Protein AF-A0A327KNX9-F1 (afdb_monomer)

Structure (mmCIF, N/CA/C/O backbone):
data_AF-A0A327KNX9-F1
#
_entry.id   AF-A0A327KNX9-F1
#
loop_
_atom_site.group_PDB
_atom_site.id
_atom_site.type_symbol
_atom_site.label_atom_id
_atom_site.label_alt_id
_atom_site.label_comp_id
_atom_site.label_asym_id
_atom_site.label_entity_id
_atom_site.label_seq_id
_atom_site.pdbx_PDB_ins_code
_atom_site.Cartn_x
_atom_site.Cartn_y
_atom_site.Cartn_z
_atom_site.occupancy
_atom_site.B_iso_or_equiv
_atom_site.auth_seq_id
_atom_site.auth_comp_id
_atom_site.auth_asym_id
_atom_site.auth_atom_id
_atom_site.pdbx_PDB_model_num
ATOM 1 N N . MET A 1 1 ? 2.864 9.983 23.773 1.00 54.53 1 MET A N 1
ATOM 2 C CA . MET A 1 1 ? 1.632 9.913 22.952 1.00 54.53 1 MET A CA 1
ATOM 3 C C . MET A 1 1 ? 1.268 8.450 22.754 1.00 54.53 1 MET A C 1
ATOM 5 O O . MET A 1 1 ? 2.089 7.742 22.175 1.00 54.53 1 MET A O 1
ATOM 9 N N . PRO A 1 2 ? 0.115 7.970 23.252 1.00 53.44 2 PRO A N 1
ATOM 10 C CA . PRO A 1 2 ? -0.358 6.636 22.905 1.00 53.44 2 PRO A CA 1
ATOM 11 C C . PRO A 1 2 ? -0.683 6.641 21.408 1.00 53.44 2 PRO A C 1
ATOM 13 O O . PRO A 1 2 ? -1.490 7.445 20.945 1.00 53.44 2 PRO A O 1
ATOM 16 N N . ARG A 1 3 ? 0.020 5.819 20.627 1.00 70.69 3 ARG A N 1
ATOM 17 C CA . ARG A 1 3 ? -0.265 5.662 19.200 1.00 70.69 3 ARG A CA 1
ATOM 18 C C . ARG A 1 3 ? -1.494 4.769 19.095 1.00 70.69 3 ARG A C 1
ATOM 20 O O . ARG A 1 3 ? -1.423 3.607 19.489 1.00 70.69 3 ARG A O 1
ATOM 27 N N . ALA A 1 4 ? -2.616 5.322 18.635 1.00 76.88 4 ALA A N 1
ATOM 28 C CA . ALA A 1 4 ? -3.769 4.509 18.268 1.00 76.88 4 ALA A CA 1
ATOM 29 C C . ALA A 1 4 ? -3.306 3.426 17.284 1.00 76.88 4 ALA A C 1
ATOM 31 O O . ALA A 1 4 ? -2.439 3.688 16.445 1.00 76.88 4 ALA A O 1
ATOM 32 N N . ALA A 1 5 ? -3.841 2.212 17.422 1.00 77.12 5 ALA A N 1
ATOM 33 C CA . ALA A 1 5 ? -3.530 1.147 16.482 1.00 77.12 5 ALA A CA 1
ATOM 34 C C . ALA A 1 5 ? -3.873 1.623 15.066 1.00 77.12 5 ALA A C 1
ATOM 36 O O . ALA A 1 5 ? -4.948 2.184 14.839 1.00 77.12 5 ALA A O 1
ATOM 37 N N . ALA A 1 6 ? -2.949 1.420 14.130 1.00 86.00 6 ALA A N 1
ATOM 38 C CA . ALA A 1 6 ? -3.210 1.729 12.740 1.00 86.00 6 ALA A CA 1
ATOM 39 C C . ALA A 1 6 ? -4.392 0.896 12.237 1.00 86.00 6 ALA A C 1
ATOM 41 O O . ALA A 1 6 ? -4.421 -0.324 12.413 1.00 86.00 6 ALA A O 1
ATOM 42 N N . HIS A 1 7 ? -5.362 1.565 11.623 1.00 90.88 7 HIS A N 1
ATOM 43 C CA . HIS A 1 7 ? -6.552 0.922 11.096 1.00 90.88 7 HIS A CA 1
ATOM 44 C C . HIS A 1 7 ? -6.474 0.899 9.572 1.00 90.88 7 HIS A C 1
ATOM 46 O O . HIS A 1 7 ? -6.517 1.947 8.931 1.00 90.88 7 HIS A O 1
ATOM 52 N N . PHE A 1 8 ? -6.357 -0.297 8.999 1.00 90.75 8 PHE A N 1
ATOM 53 C CA . PHE A 1 8 ? -6.339 -0.498 7.554 1.00 90.75 8 PHE A CA 1
ATOM 54 C C . PHE A 1 8 ? -7.703 -0.994 7.097 1.00 90.75 8 PHE A C 1
ATOM 56 O O . PHE A 1 8 ? -8.249 -1.936 7.673 1.00 90.75 8 PHE A O 1
ATOM 63 N N . THR A 1 9 ? -8.254 -0.385 6.052 1.00 94.25 9 THR A N 1
ATOM 64 C CA . THR A 1 9 ? -9.461 -0.914 5.417 1.00 94.25 9 THR A CA 1
ATOM 65 C C . THR A 1 9 ? -9.097 -1.896 4.307 1.00 94.25 9 THR A C 1
ATOM 67 O O . THR A 1 9 ? -8.002 -1.859 3.740 1.00 94.25 9 THR A O 1
ATOM 70 N N . GLN A 1 10 ? -10.048 -2.751 3.929 1.00 95.50 10 GLN A N 1
ATOM 71 C CA . GLN A 1 10 ? -9.887 -3.626 2.766 1.00 95.50 10 GLN A CA 1
ATOM 72 C C . GLN A 1 10 ? -9.634 -2.823 1.476 1.00 95.50 10 GLN A C 1
ATOM 74 O O . GLN A 1 10 ? -8.874 -3.262 0.613 1.00 95.50 10 GLN A O 1
ATOM 79 N N . ALA A 1 11 ? -10.234 -1.634 1.355 1.00 96.81 11 ALA A N 1
ATOM 80 C CA . ALA A 1 11 ? -10.047 -0.756 0.205 1.00 96.81 11 ALA A CA 1
ATOM 81 C C . ALA A 1 11 ? -8.612 -0.214 0.118 1.00 96.81 11 ALA A C 1
ATOM 83 O O . ALA A 1 11 ? -8.055 -0.141 -0.979 1.00 96.81 11 ALA A O 1
ATOM 84 N N . ASP A 1 12 ? -7.999 0.113 1.258 1.00 93.88 12 ASP A N 1
ATOM 85 C CA . ASP A 1 12 ? -6.612 0.588 1.316 1.00 93.88 12 ASP A CA 1
ATOM 86 C C . ASP A 1 12 ? -5.640 -0.507 0.879 1.00 93.88 12 ASP A C 1
ATOM 88 O O . ASP A 1 12 ? -4.785 -0.280 0.020 1.00 93.88 12 ASP A O 1
ATOM 92 N N . VAL A 1 13 ? -5.836 -1.722 1.401 1.00 94.69 13 VAL A N 1
ATOM 93 C CA . VAL A 1 13 ? -5.035 -2.896 1.035 1.00 94.69 13 VAL A CA 1
ATOM 94 C C . VAL A 1 13 ? -5.176 -3.198 -0.458 1.00 94.69 13 VAL A C 1
ATOM 96 O O . VAL A 1 13 ? -4.177 -3.353 -1.160 1.00 94.69 13 VAL A O 1
ATOM 99 N N . ALA A 1 14 ? -6.406 -3.207 -0.981 1.00 96.56 14 ALA A N 1
ATOM 100 C CA . ALA A 1 14 ? -6.655 -3.449 -2.399 1.00 96.56 14 ALA A CA 1
ATOM 101 C C . ALA A 1 14 ? -5.991 -2.392 -3.297 1.00 96.56 14 ALA A C 1
ATOM 103 O O . ALA A 1 14 ? -5.435 -2.727 -4.346 1.00 96.56 14 ALA A O 1
ATOM 104 N N . ARG A 1 15 ? -6.021 -1.117 -2.891 1.00 95.31 15 ARG A N 1
ATOM 105 C CA . ARG A 1 15 ? -5.376 -0.020 -3.623 1.00 95.31 15 ARG A CA 1
ATOM 106 C C . ARG A 1 15 ? -3.859 -0.193 -3.663 1.00 95.31 15 ARG A C 1
ATOM 108 O O . ARG A 1 15 ? -3.274 -0.078 -4.738 1.00 95.31 15 ARG A O 1
ATOM 115 N N . VAL A 1 16 ? -3.236 -0.496 -2.525 1.00 96.00 16 VAL A N 1
ATOM 116 C CA . VAL A 1 16 ? -1.782 -0.683 -2.441 1.00 96.00 16 VAL A CA 1
ATOM 117 C C . VAL A 1 16 ? -1.322 -1.884 -3.259 1.00 96.00 16 VAL A C 1
ATOM 119 O O . VAL A 1 16 ? -0.343 -1.766 -3.988 1.00 96.00 16 VAL A O 1
ATOM 122 N N . ILE A 1 17 ? -2.043 -3.006 -3.218 1.00 95.06 17 ILE A N 1
ATOM 123 C CA . ILE A 1 17 ? -1.691 -4.190 -4.015 1.00 95.06 17 ILE A CA 1
ATOM 124 C C . ILE A 1 17 ? -1.740 -3.873 -5.515 1.00 95.06 17 ILE A C 1
ATOM 126 O O . ILE A 1 17 ? -0.832 -4.248 -6.251 1.00 95.06 17 ILE A O 1
ATOM 130 N N . ARG A 1 18 ? -2.752 -3.134 -5.988 1.00 94.88 18 ARG A N 1
ATOM 131 C CA . ARG A 1 18 ? -2.826 -2.716 -7.401 1.00 94.88 18 ARG A CA 1
ATOM 132 C C . ARG A 1 18 ? -1.653 -1.833 -7.805 1.00 94.88 18 ARG A C 1
ATOM 134 O O . ARG A 1 18 ? -1.055 -2.078 -8.849 1.00 94.88 18 ARG A O 1
ATOM 141 N N . ALA A 1 19 ? -1.309 -0.854 -6.972 1.00 93.94 19 ALA A N 1
ATOM 142 C CA . ALA A 1 19 ? -0.145 -0.007 -7.206 1.00 93.94 19 ALA A CA 1
ATOM 143 C C . ALA A 1 19 ? 1.156 -0.828 -7.227 1.00 93.94 19 ALA A C 1
ATOM 145 O O . ALA A 1 19 ? 1.989 -0.639 -8.106 1.00 93.94 19 ALA A O 1
ATOM 146 N N . ALA A 1 20 ? 1.298 -1.785 -6.307 1.00 93.12 20 ALA A N 1
ATOM 147 C CA . ALA A 1 20 ? 2.449 -2.676 -6.228 1.00 93.12 20 ALA A CA 1
ATOM 148 C C . ALA A 1 20 ? 2.600 -3.533 -7.496 1.00 93.12 20 ALA A C 1
ATOM 1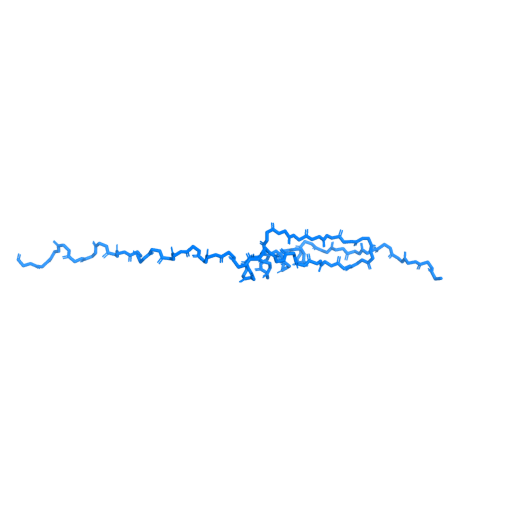50 O O . ALA A 1 20 ? 3.687 -3.591 -8.064 1.00 93.12 20 ALA A O 1
ATOM 151 N N . MET A 1 21 ? 1.507 -4.1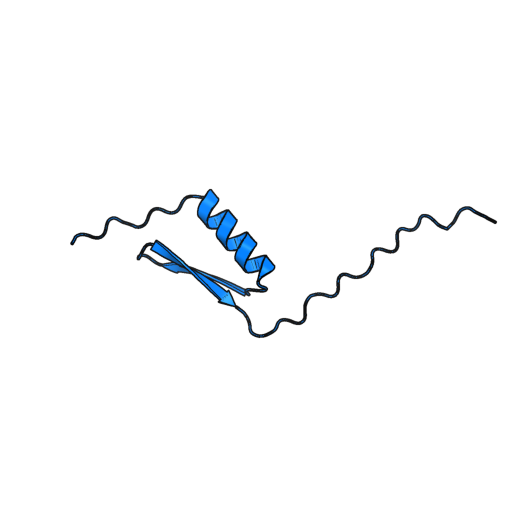23 -7.993 1.00 90.00 21 MET A N 1
ATOM 152 C CA . MET A 1 21 ? 1.513 -4.891 -9.244 1.00 90.00 21 MET A CA 1
ATOM 153 C C . MET A 1 21 ? 1.917 -4.030 -10.445 1.00 90.00 21 MET A C 1
ATOM 155 O O . MET A 1 21 ? 2.760 -4.442 -11.235 1.00 90.00 21 MET A O 1
ATOM 159 N N . GLN A 1 22 ? 1.358 -2.821 -10.567 1.00 90.00 22 GLN A N 1
ATOM 160 C CA . GLN A 1 22 ? 1.707 -1.894 -11.651 1.00 90.00 22 GLN A CA 1
ATOM 161 C C . GLN A 1 22 ? 3.171 -1.445 -11.592 1.00 90.00 22 GLN A C 1
ATOM 163 O O . GLN A 1 22 ? 3.785 -1.215 -12.629 1.00 90.00 22 GLN A O 1
ATOM 1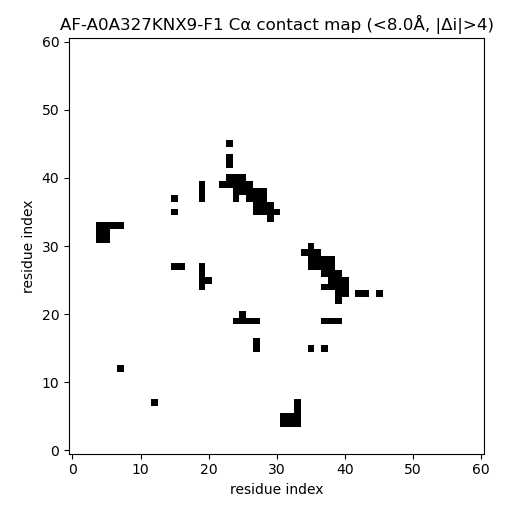68 N N . ALA A 1 23 ? 3.734 -1.343 -10.389 1.00 88.75 23 ALA A N 1
ATOM 169 C CA . ALA A 1 23 ? 5.130 -0.987 -10.178 1.00 88.75 23 ALA A CA 1
ATOM 170 C C . ALA A 1 23 ? 6.105 -2.171 -10.344 1.00 88.75 23 ALA A C 1
ATOM 172 O O . ALA A 1 23 ? 7.311 -1.970 -10.228 1.00 88.75 23 ALA A O 1
ATOM 173 N N . GLY A 1 24 ? 5.615 -3.395 -10.583 1.00 86.88 24 GLY A N 1
ATOM 174 C CA . GLY A 1 24 ? 6.458 -4.594 -10.668 1.00 86.88 24 GLY A CA 1
ATOM 175 C C . GLY A 1 24 ? 7.037 -5.037 -9.319 1.00 86.88 24 GLY A C 1
ATOM 176 O O . GLY A 1 24 ? 8.122 -5.613 -9.255 1.00 86.88 24 GLY A O 1
ATOM 177 N N . ALA A 1 25 ? 6.346 -4.738 -8.221 1.00 90.44 25 ALA A N 1
ATOM 178 C CA . ALA A 1 25 ? 6.767 -5.124 -6.883 1.00 90.44 25 ALA A CA 1
ATOM 179 C C . ALA A 1 25 ? 6.531 -6.615 -6.610 1.00 90.44 25 ALA A C 1
ATOM 181 O O . ALA A 1 25 ? 5.495 -7.166 -6.982 1.00 90.44 25 ALA A O 1
ATOM 182 N N . GLY A 1 26 ? 7.460 -7.248 -5.890 1.00 88.81 26 GLY A N 1
ATOM 183 C CA . GLY A 1 26 ? 7.315 -8.639 -5.453 1.00 88.81 26 GLY A CA 1
ATOM 184 C C . GLY A 1 26 ? 6.552 -8.788 -4.137 1.00 88.81 26 GLY A C 1
ATOM 185 O O . GLY A 1 26 ? 6.033 -9.863 -3.845 1.00 88.81 26 GLY A O 1
ATOM 186 N N . ALA A 1 27 ? 6.478 -7.724 -3.330 1.00 91.69 27 ALA A N 1
ATOM 187 C CA . ALA A 1 27 ? 5.812 -7.763 -2.034 1.00 91.69 27 ALA A CA 1
ATOM 188 C C . ALA A 1 27 ? 5.307 -6.389 -1.572 1.00 91.69 27 ALA A C 1
ATOM 190 O O . ALA A 1 27 ? 5.752 -5.335 -2.032 1.00 91.69 27 ALA A O 1
ATOM 191 N N . VAL A 1 28 ? 4.391 -6.424 -0.603 1.00 94.44 28 VAL A N 1
ATOM 192 C CA . VAL A 1 28 ? 3.933 -5.267 0.170 1.00 94.44 28 VAL A CA 1
ATOM 193 C C . VAL A 1 28 ? 4.127 -5.581 1.651 1.00 94.44 28 VAL A C 1
ATOM 195 O O . VAL A 1 28 ? 3.695 -6.631 2.121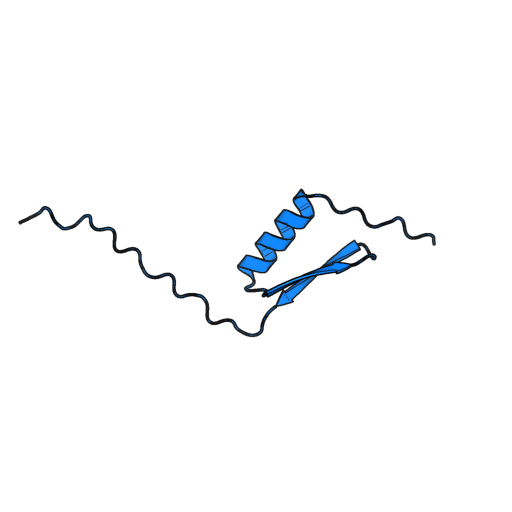 1.00 94.44 28 VAL A O 1
ATOM 198 N N . GLU A 1 29 ? 4.753 -4.670 2.389 1.00 94.94 29 GLU A N 1
ATOM 199 C CA . GLU A 1 29 ? 4.925 -4.766 3.840 1.00 94.94 29 GLU A CA 1
ATOM 200 C C . GLU A 1 29 ? 3.919 -3.847 4.545 1.00 94.94 29 GLU A C 1
ATOM 202 O O . GLU A 1 29 ? 3.855 -2.655 4.245 1.00 94.94 29 GLU A O 1
ATOM 207 N N . VAL A 1 30 ? 3.151 -4.379 5.498 1.00 92.94 30 VAL A N 1
ATOM 208 C CA . VAL A 1 30 ? 2.225 -3.598 6.333 1.00 92.94 30 VAL A CA 1
ATOM 209 C C . VAL A 1 30 ? 2.813 -3.464 7.730 1.00 92.94 30 VAL A C 1
ATOM 211 O O . VAL A 1 30 ? 3.042 -4.462 8.415 1.00 92.94 30 VAL A O 1
ATOM 214 N N . ARG A 1 31 ? 3.049 -2.230 8.174 1.00 91.69 31 ARG A N 1
ATOM 215 C CA . ARG A 1 31 ? 3.679 -1.947 9.464 1.00 91.69 31 ARG A CA 1
ATOM 216 C C . ARG A 1 31 ? 2.664 -1.511 10.510 1.00 91.69 31 ARG A C 1
ATOM 218 O O . ARG A 1 31 ? 1.646 -0.884 10.227 1.00 91.69 31 ARG A O 1
ATOM 225 N N . ARG A 1 32 ? 2.990 -1.801 11.773 1.00 85.12 32 ARG A N 1
ATOM 226 C CA . ARG A 1 32 ? 2.188 -1.405 12.946 1.00 85.12 32 ARG A CA 1
ATOM 227 C C . ARG A 1 32 ? 2.059 0.110 13.130 1.00 85.12 32 ARG A C 1
ATOM 229 O O . ARG A 1 32 ? 1.191 0.544 13.880 1.00 85.12 32 ARG A O 1
ATOM 236 N N . ASP A 1 33 ? 2.914 0.898 12.483 1.00 88.06 33 ASP A N 1
ATOM 237 C CA . ASP A 1 33 ? 2.893 2.363 12.529 1.00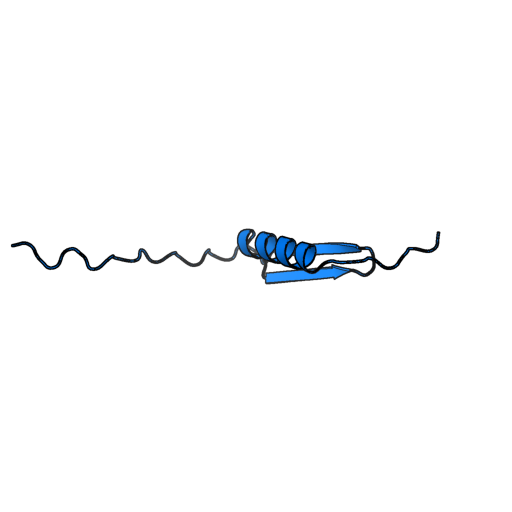 88.06 33 ASP A CA 1
ATOM 238 C C . ASP A 1 33 ? 1.875 2.999 11.565 1.00 88.06 33 ASP A C 1
ATOM 240 O O . ASP A 1 33 ? 1.687 4.213 11.608 1.00 88.06 33 ASP A O 1
ATOM 244 N N . GLY A 1 34 ? 1.197 2.196 10.736 1.00 88.19 34 GLY A N 1
ATOM 245 C CA . GLY A 1 34 ? 0.216 2.668 9.758 1.00 88.19 34 GLY A CA 1
ATOM 246 C C . GLY A 1 34 ? 0.757 2.844 8.349 1.00 88.19 34 GLY A C 1
ATOM 247 O O . GLY A 1 34 ? 0.012 3.261 7.466 1.00 88.19 34 GLY A O 1
ATOM 248 N N . THR A 1 35 ? 2.023 2.506 8.112 1.00 93.25 35 THR A N 1
ATOM 249 C CA . THR A 1 35 ? 2.613 2.570 6.776 1.00 93.25 35 THR A CA 1
ATOM 250 C C . THR A 1 35 ? 2.462 1.249 6.020 1.00 93.25 35 THR A C 1
ATOM 252 O O . THR A 1 35 ? 2.520 0.160 6.595 1.00 93.25 35 THR A O 1
ATOM 255 N N . MET A 1 36 ? 2.259 1.354 4.704 1.00 94.81 36 MET A N 1
ATOM 256 C CA . MET A 1 36 ? 2.316 0.234 3.763 1.00 94.81 36 MET A CA 1
ATOM 257 C C . MET A 1 36 ? 3.431 0.517 2.757 1.00 94.81 36 MET A C 1
ATOM 259 O O . MET A 1 36 ? 3.362 1.512 2.034 1.00 94.81 36 MET A O 1
ATOM 263 N N . LEU A 1 37 ? 4.467 -0.321 2.730 1.00 94.75 37 LEU A N 1
ATOM 264 C CA . LEU A 1 37 ? 5.617 -0.165 1.841 1.00 94.75 37 LEU A CA 1
ATOM 265 C C . LEU A 1 37 ? 5.499 -1.112 0.648 1.00 94.75 37 LEU A C 1
ATOM 267 O O . LEU A 1 37 ? 5.251 -2.303 0.816 1.00 94.75 37 LEU A O 1
ATOM 271 N N . ILE A 1 38 ? 5.724 -0.584 -0.553 1.00 94.56 38 ILE A N 1
ATOM 272 C CA . ILE A 1 38 ? 5.824 -1.368 -1.786 1.00 94.56 38 ILE A CA 1
ATOM 273 C C . ILE A 1 38 ? 7.289 -1.767 -1.968 1.00 94.56 38 ILE A C 1
ATOM 275 O O . ILE A 1 38 ? 8.159 -0.909 -2.115 1.00 94.56 38 ILE A O 1
ATOM 279 N N . LEU A 1 39 ? 7.562 -3.069 -1.951 1.00 92.69 39 LEU A N 1
ATOM 280 C CA . LEU A 1 39 ? 8.904 -3.618 -2.103 1.00 92.69 39 LEU A CA 1
ATOM 281 C C . LEU A 1 39 ? 9.134 -3.954 -3.575 1.00 92.69 39 LEU A C 1
ATOM 283 O O . LEU A 1 39 ? 8.712 -5.004 -4.069 1.00 92.69 39 LEU A O 1
ATOM 287 N N . LEU A 1 40 ? 9.791 -3.034 -4.279 1.00 88.56 40 LEU A N 1
ATOM 288 C CA . LEU A 1 40 ? 10.172 -3.232 -5.672 1.00 88.56 40 LEU A CA 1
ATOM 289 C C . LEU A 1 40 ? 11.192 -4.367 -5.761 1.00 88.56 40 LEU A C 1
ATOM 291 O O . LEU A 1 40 ? 12.252 -4.319 -5.134 1.00 88.56 40 LEU A O 1
ATOM 295 N N . SER A 1 41 ? 10.882 -5.385 -6.554 1.00 75.06 41 SER A N 1
ATOM 296 C CA . SER A 1 41 ? 11.908 -6.305 -7.024 1.00 75.06 41 SER A CA 1
ATOM 297 C C . SER A 1 41 ? 12.718 -5.548 -8.081 1.00 75.06 41 SER A C 1
ATOM 299 O O . SER A 1 41 ? 12.133 -4.866 -8.921 1.00 75.06 41 SER A O 1
ATOM 301 N N . GLY A 1 42 ? 14.057 -5.597 -8.017 1.00 67.62 42 GLY A N 1
ATOM 302 C CA . GLY A 1 42 ? 14.922 -5.024 -9.065 1.00 67.62 42 GLY A CA 1
ATOM 303 C C . GLY A 1 42 ? 14.475 -5.484 -10.460 1.00 67.62 42 GLY A C 1
ATOM 304 O O . GLY A 1 42 ? 13.782 -6.496 -10.539 1.00 67.62 42 GLY A O 1
ATOM 305 N N . PRO A 1 43 ? 14.828 -4.754 -11.536 1.00 58.38 43 PRO A N 1
ATOM 306 C CA . PRO A 1 43 ? 14.076 -4.712 -12.792 1.00 58.38 43 PRO A CA 1
ATOM 307 C C . PRO A 1 43 ? 13.624 -6.102 -13.241 1.00 58.38 43 PRO A C 1
ATOM 309 O O . PRO A 1 43 ? 14.385 -6.860 -13.841 1.00 58.38 43 PRO A O 1
ATOM 312 N N . ALA A 1 44 ? 12.373 -6.438 -12.930 1.00 56.94 44 ALA A N 1
ATOM 313 C CA . ALA A 1 44 ? 11.728 -7.588 -13.518 1.00 56.94 44 ALA A CA 1
ATOM 314 C C . ALA A 1 44 ? 11.511 -7.219 -14.985 1.00 56.94 44 ALA A C 1
ATOM 316 O O . ALA A 1 44 ? 10.795 -6.256 -15.273 1.00 56.94 44 ALA A O 1
ATOM 317 N N . LEU A 1 45 ? 12.171 -7.933 -15.907 1.00 54.59 45 LEU A N 1
ATOM 318 C CA . LEU A 1 45 ? 11.790 -7.908 -17.318 1.00 54.59 45 LEU A CA 1
ATOM 319 C C . LEU A 1 45 ? 10.270 -8.072 -17.353 1.00 54.59 45 LEU A C 1
ATOM 321 O O . LEU A 1 45 ? 9.756 -9.088 -16.880 1.00 54.59 45 LEU A O 1
ATOM 325 N N . ALA A 1 46 ? 9.567 -7.051 -17.840 1.00 55.88 46 ALA A N 1
ATOM 326 C CA . ALA A 1 46 ? 8.123 -7.109 -17.971 1.00 55.88 46 ALA A CA 1
ATOM 327 C C . ALA A 1 46 ? 7.757 -8.413 -18.700 1.00 55.88 46 ALA A C 1
ATOM 329 O O . ALA A 1 46 ? 8.422 -8.746 -19.690 1.00 55.88 46 ALA A O 1
ATOM 330 N N . PRO A 1 47 ? 6.742 -9.169 -18.244 1.00 57.62 47 PRO A N 1
ATOM 331 C CA . PRO A 1 47 ? 6.239 -10.265 -19.047 1.00 57.62 47 PRO A CA 1
ATOM 332 C C . PRO A 1 47 ? 5.799 -9.654 -20.376 1.00 57.62 47 PRO A C 1
ATOM 334 O O . PRO A 1 47 ? 4.942 -8.770 -20.406 1.00 57.62 47 PRO A O 1
ATOM 337 N N . SER A 1 48 ? 6.462 -10.065 -21.458 1.00 54.22 48 SER A N 1
ATOM 338 C CA . SER A 1 48 ? 6.073 -9.717 -22.818 1.00 54.22 48 SER A CA 1
ATOM 339 C C . SER A 1 48 ? 4.587 -10.034 -22.935 1.00 54.22 48 SER A C 1
ATOM 341 O O . SER A 1 48 ? 4.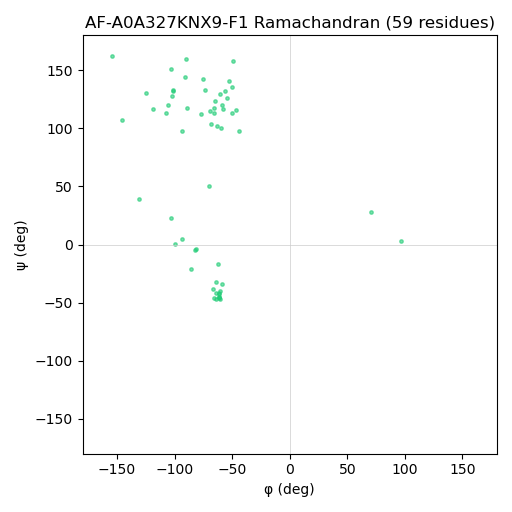192 -11.194 -22.807 1.00 54.22 48 SER A O 1
ATOM 343 N N . GLN A 1 49 ? 3.753 -9.004 -23.092 1.00 58.59 49 GLN A N 1
ATOM 344 C CA . GLN A 1 49 ? 2.400 -9.215 -23.574 1.00 58.59 49 GLN A CA 1
ATOM 345 C C . GLN A 1 49 ? 2.574 -9.852 -24.948 1.00 58.59 49 GLN A C 1
ATOM 347 O O . GLN A 1 49 ? 2.934 -9.171 -25.908 1.00 58.59 49 GLN A O 1
ATOM 352 N N . ALA A 1 50 ? 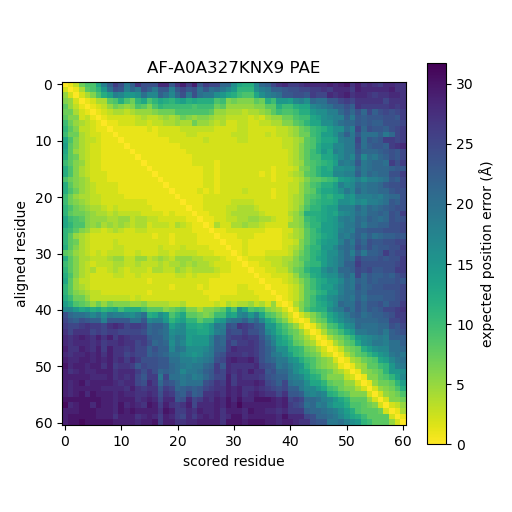2.417 -11.174 -25.013 1.00 52.50 50 ALA A N 1
ATOM 353 C CA . ALA A 1 50 ? 2.276 -11.850 -26.282 1.00 52.50 50 ALA A CA 1
ATOM 354 C C . ALA A 1 50 ? 1.104 -11.161 -26.997 1.00 52.50 50 ALA A C 1
ATOM 356 O O . ALA A 1 50 ? 0.045 -11.010 -26.375 1.00 52.50 50 ALA A O 1
ATOM 357 N N . PRO A 1 51 ? 1.275 -10.680 -28.239 1.00 60.66 51 PRO A N 1
ATOM 358 C CA . PRO A 1 51 ? 0.139 -10.202 -29.000 1.00 60.66 51 PRO A CA 1
ATOM 359 C C . PRO A 1 51 ? -0.838 -11.371 -29.116 1.00 60.66 51 PRO A C 1
ATOM 361 O O . PRO A 1 51 ? -0.485 -12.440 -29.616 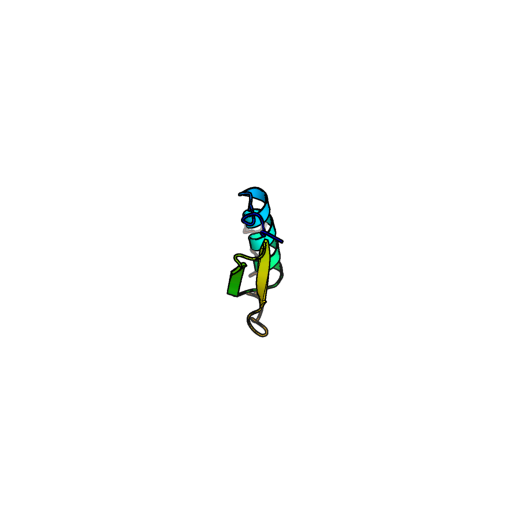1.00 60.66 51 PRO A O 1
ATOM 364 N N . THR A 1 52 ? -2.049 -11.187 -28.598 1.00 61.56 52 THR A N 1
ATOM 365 C CA . THR A 1 52 ? -3.182 -12.033 -28.953 1.00 61.56 52 THR A CA 1
ATOM 366 C C . THR A 1 52 ? -3.403 -11.810 -30.440 1.00 61.56 52 THR A C 1
ATOM 368 O O . THR A 1 52 ? -3.870 -10.751 -30.849 1.00 61.56 52 THR A O 1
ATOM 371 N N . ILE A 1 53 ? -2.946 -12.757 -31.257 1.00 67.06 53 ILE A N 1
ATOM 372 C CA . ILE A 1 53 ? -3.360 -12.841 -32.652 1.00 67.06 53 ILE A CA 1
ATOM 373 C C . ILE A 1 53 ? -4.833 -13.237 -32.573 1.00 67.06 53 ILE A C 1
ATOM 375 O O . ILE A 1 53 ? -5.145 -14.363 -32.198 1.00 67.06 53 ILE A O 1
ATOM 379 N N . ASP A 1 54 ? -5.729 -12.280 -32.800 1.00 67.38 54 ASP A N 1
ATOM 380 C CA . ASP A 1 54 ? -7.141 -12.581 -32.993 1.00 67.38 54 ASP A CA 1
ATOM 381 C C . ASP A 1 54 ? -7.258 -13.390 -34.298 1.00 67.38 54 ASP A C 1
ATOM 383 O O . ASP A 1 54 ? -6.952 -12.887 -35.380 1.00 67.38 54 ASP A O 1
ATOM 387 N N . ASP A 1 55 ? -7.649 -14.663 -34.193 1.00 64.56 55 ASP A N 1
ATOM 388 C CA . ASP A 1 55 ? -7.856 -15.600 -35.310 1.00 64.56 55 ASP A CA 1
ATOM 389 C C . ASP A 1 55 ? -9.106 -15.242 -36.164 1.00 64.56 55 ASP A C 1
ATOM 391 O O . ASP A 1 55 ? -9.957 -16.095 -36.412 1.00 64.56 55 ASP A O 1
ATOM 395 N N . ASP A 1 56 ? -9.259 -13.989 -36.620 1.00 62.38 56 ASP A N 1
ATOM 396 C CA . ASP A 1 56 ? -10.424 -13.542 -37.424 1.00 62.38 56 ASP A CA 1
ATOM 397 C C . ASP A 1 56 ? -10.161 -13.474 -38.950 1.00 62.38 56 ASP A C 1
ATOM 399 O O . ASP A 1 56 ? -11.063 -13.176 -39.729 1.00 62.38 56 ASP A O 1
ATOM 403 N N . ASP A 1 57 ? -8.957 -13.817 -39.431 1.00 60.72 57 ASP A N 1
ATOM 404 C CA . ASP A 1 57 ? -8.569 -13.671 -40.855 1.00 60.72 57 ASP A CA 1
ATOM 405 C C . ASP A 1 57 ? -8.571 -14.987 -41.674 1.00 60.72 57 ASP A C 1
ATOM 407 O O . ASP A 1 57 ? -7.902 -15.108 -42.699 1.00 60.72 57 ASP A O 1
ATOM 411 N N . CYS A 1 58 ? -9.321 -16.017 -41.254 1.00 56.75 58 CYS A N 1
ATOM 412 C CA . CYS A 1 58 ? -9.353 -17.318 -41.953 1.00 56.75 58 CYS A CA 1
ATOM 413 C C . CYS A 1 58 ? -10.491 -17.474 -42.988 1.00 56.75 58 CYS A C 1
ATOM 415 O O . CYS A 1 58 ? -10.671 -18.551 -43.552 1.00 56.75 58 CYS A O 1
ATOM 417 N N . ALA A 1 59 ? -11.283 -16.429 -43.259 1.00 57.34 59 ALA A N 1
ATOM 418 C CA . ALA A 1 59 ? -12.494 -16.560 -44.076 1.00 57.34 59 ALA A CA 1
ATOM 419 C C . ALA A 1 59 ? -12.637 -15.532 -45.205 1.00 57.34 59 ALA A C 1
ATOM 421 O O . ALA A 1 59 ? -13.750 -15.080 -45.462 1.00 57.34 59 ALA A O 1
ATOM 422 N N . LYS A 1 60 ? -11.560 -15.168 -45.912 1.00 55.06 60 LYS A N 1
ATOM 423 C CA . LYS A 1 60 ? -11.663 -14.539 -47.242 1.00 55.06 60 LYS A CA 1
ATOM 424 C C . LYS A 1 60 ? -10.493 -14.981 -48.118 1.00 55.06 60 LYS A C 1
ATOM 426 O O . LYS A 1 60 ? -9.377 -14.566 -47.849 1.00 55.06 60 LYS A O 1
ATO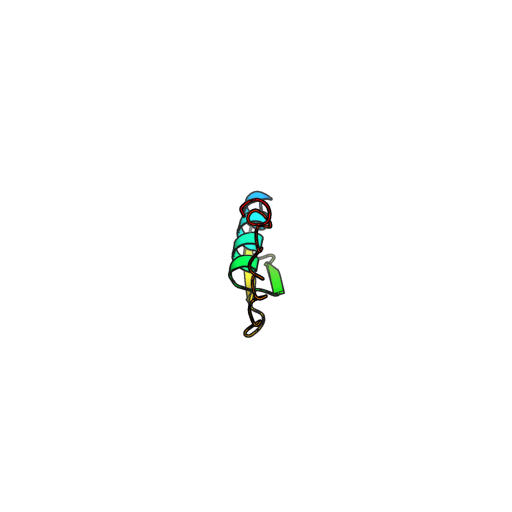M 431 N N . PHE A 1 61 ? -10.779 -15.839 -49.101 1.00 49.44 61 PHE A N 1
ATOM 432 C CA . PHE A 1 61 ? -10.313 -15.871 -50.504 1.00 49.44 61 PHE A CA 1
ATOM 433 C C . PHE A 1 61 ? -10.382 -17.295 -51.065 1.00 49.44 61 PHE A C 1
ATOM 435 O O . PHE A 1 61 ? -9.752 -18.205 -50.487 1.00 49.44 61 PHE A O 1
#

Sequence (61 aa):
MPRAAAHFTQADVARVIRAAMQAGAGAVEVRRDGTMLILLSGPALAPSQAPTIDDDDCAKF

Radius of gyration: 20.25 Å; Cα contacts (8 Å, |Δi|>4): 49; chains: 1; bounding box: 27×27×74 Å

Solvent-accessible surface area (backbone atoms only — not comparable to full-atom values): 4188 Å² total; per-residue (Å²): 131,89,76,73,79,55,82,81,50,73,67,57,53,54,51,51,52,52,52,25,58,77,67,51,29,78,46,73,49,80,46,82,87,58,50,73,46,70,42,65,46,75,89,64,77,72,80,76,77,71,79,79,77,75,88,76,81,84,81,81,133

Mean predicted aligned error: 12.51 Å

Foldseek 3Di:
DPQDFADDDPVNVVVVVVVLVVQCAPDWDQDRNNDIDRHHDPDDPPPPPDPPPPPPPPPDD

Secondary structure (DSSP, 8-state):
---PPP---HHHHHHHHHHHHHTTEEEEEE-TTS-EEEEEPTT-PPP----------SS--

pLDDT: mean 78.94, std 16.36, range [49.44, 96.81]

Organism: NCBI:txid29409